Protein AF-A0A2V7ICQ7-F1 (afdb_monomer)

Solvent-accessible surface area (backbone atoms only — not comparable to full-atom values): 8814 Å² total; per-residue (Å²): 90,68,52,92,86,37,33,38,49,49,74,41,77,46,75,49,65,96,47,65,32,32,35,45,43,58,43,51,30,25,47,70,61,68,28,68,70,59,64,37,85,88,53,52,70,68,58,40,54,59,50,41,48,56,60,93,80,56,46,68,90,36,48,27,48,32,38,35,32,31,38,42,37,40,35,43,35,38,49,60,55,67,86,57,26,58,77,69,73,30,78,40,41,34,42,34,44,38,35,32,45,74,42,71,82,40,56,90,61,40,87,64,94,45,73,83,46,56,58,58,56,88,73,41,59,43,101,85,70,49,68,55,51,84,57,46,26,31,54,81,55,74,57,84,71,66,45,77,48,77,51,76,50,76,41,114

Mean predicted aligned error: 7.31 Å

pLDDT: mean 87.78, std 12.33, range [51.16, 97.62]

Structure (mmCIF, N/CA/C/O backbone):
data_AF-A0A2V7ICQ7-F1
#
_entry.id   AF-A0A2V7ICQ7-F1
#
loop_
_atom_site.group_PDB
_atom_site.id
_atom_site.type_symbol
_atom_site.label_atom_id
_atom_site.label_alt_id
_atom_site.label_comp_id
_atom_site.label_asym_id
_atom_site.label_entity_id
_atom_site.label_seq_id
_atom_site.pdbx_PDB_ins_code
_atom_site.Cartn_x
_atom_site.Cartn_y
_atom_site.Cartn_z
_atom_site.occupancy
_atom_site.B_iso_or_equiv
_atom_site.auth_seq_id
_atom_site.auth_comp_id
_atom_site.auth_asym_id
_atom_site.auth_atom_id
_atom_site.pdbx_PDB_model_num
ATOM 1 N N . PHE A 1 1 ? -14.714 -12.723 16.642 1.00 51.16 1 PHE A N 1
ATOM 2 C CA . PHE A 1 1 ? -14.681 -13.821 17.641 1.00 51.16 1 PHE A CA 1
ATOM 3 C C . PHE A 1 1 ? -14.631 -13.215 19.037 1.00 51.16 1 PHE A C 1
ATOM 5 O O . PHE A 1 1 ? -13.967 -12.193 19.195 1.00 51.16 1 PHE A O 1
ATOM 12 N N . THR A 1 2 ? -15.343 -13.789 20.013 1.00 57.41 2 THR A N 1
ATOM 13 C CA . THR A 1 2 ? -15.357 -13.282 21.395 1.00 57.41 2 THR A CA 1
ATOM 14 C C . THR A 1 2 ? -14.468 -14.159 22.274 1.00 57.41 2 THR A C 1
ATOM 16 O O . THR A 1 2 ? -14.808 -15.307 22.543 1.00 57.41 2 THR A O 1
ATOM 19 N N . ILE A 1 3 ? -13.338 -13.628 22.731 1.00 67.81 3 ILE A N 1
ATOM 20 C CA . ILE A 1 3 ? -12.447 -14.284 23.694 1.00 67.81 3 ILE A CA 1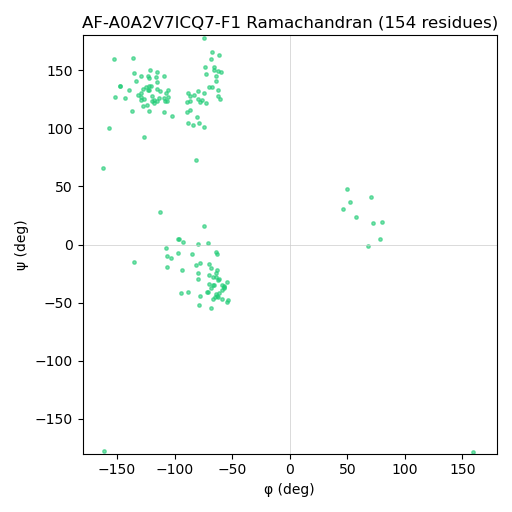
ATOM 21 C C . ILE A 1 3 ? -12.925 -13.894 25.100 1.00 67.81 3 ILE A C 1
ATOM 23 O O . ILE A 1 3 ? -13.158 -12.717 25.382 1.00 67.81 3 ILE A O 1
ATOM 27 N N . LEU A 1 4 ? -13.106 -14.874 25.992 1.00 68.25 4 LEU A N 1
ATOM 28 C CA . LEU A 1 4 ? -13.460 -14.654 27.409 1.00 68.25 4 LEU A CA 1
ATOM 29 C C . LEU A 1 4 ? -14.763 -13.847 27.640 1.00 68.25 4 LEU A C 1
ATOM 31 O O . LEU A 1 4 ? -14.926 -13.201 28.673 1.00 68.25 4 LEU A O 1
ATOM 35 N N . GLY A 1 5 ? -15.685 -13.837 26.669 1.00 78.19 5 GLY A N 1
ATOM 36 C CA . GLY A 1 5 ? -16.990 -13.161 26.765 1.00 78.19 5 GLY A CA 1
ATOM 37 C C . GLY A 1 5 ? -16.952 -11.624 26.811 1.00 78.19 5 GLY A C 1
ATOM 38 O O . GLY A 1 5 ? -18.007 -11.000 26.872 1.00 78.19 5 GLY A O 1
ATOM 39 N N . ARG A 1 6 ? -15.765 -11.003 26.789 1.00 83.75 6 ARG A N 1
ATOM 40 C CA . ARG A 1 6 ? -15.576 -9.546 26.959 1.00 83.75 6 ARG A CA 1
ATOM 41 C C . ARG A 1 6 ? -14.608 -8.919 25.963 1.00 83.75 6 ARG A C 1
ATOM 43 O O . ARG A 1 6 ? -14.593 -7.697 25.843 1.00 83.75 6 ARG A O 1
ATOM 50 N N . LEU A 1 7 ? -13.819 -9.734 25.263 1.00 91.94 7 LEU A N 1
ATOM 51 C CA . LEU A 1 7 ? -12.891 -9.298 24.227 1.00 91.94 7 LEU A CA 1
ATOM 52 C C . LEU A 1 7 ? -13.449 -9.683 22.859 1.00 91.94 7 LEU A C 1
ATOM 54 O O . LEU A 1 7 ? -13.708 -10.856 22.615 1.00 91.94 7 LEU A O 1
ATOM 58 N N . GLN A 1 8 ? -13.615 -8.721 21.965 1.00 92.69 8 GLN A N 1
ATOM 59 C CA . GLN A 1 8 ? -14.089 -8.924 20.602 1.00 92.69 8 GLN A CA 1
ATOM 60 C C . GLN A 1 8 ? -12.979 -8.561 19.620 1.00 92.69 8 GLN A C 1
ATOM 62 O O . GLN A 1 8 ? -12.481 -7.440 19.634 1.00 92.69 8 GLN A O 1
ATOM 67 N N . LEU A 1 9 ? -12.613 -9.512 18.764 1.00 94.06 9 LEU A N 1
ATOM 68 C CA . LEU A 1 9 ? -11.697 -9.295 17.645 1.00 94.06 9 LEU A CA 1
ATOM 69 C C . LEU A 1 9 ? -12.473 -9.324 16.327 1.00 94.06 9 LEU A C 1
ATOM 71 O O . LEU A 1 9 ? -13.211 -10.286 16.061 1.00 94.06 9 LEU A O 1
ATOM 75 N N . TYR A 1 10 ? -12.252 -8.303 15.505 1.00 94.75 10 TYR A N 1
ATOM 76 C CA . TYR A 1 10 ? -12.714 -8.196 14.127 1.00 94.75 10 TYR A CA 1
ATOM 77 C C . TYR A 1 10 ? -11.524 -7.995 13.187 1.00 94.75 10 TYR A C 1
ATOM 79 O O . TYR A 1 10 ? -10.537 -7.337 13.523 1.00 94.75 10 TYR A O 1
ATOM 87 N N . THR A 1 11 ? -11.604 -8.589 12.001 1.00 95.56 11 THR A N 1
ATOM 88 C CA . THR A 1 11 ? -10.591 -8.442 10.957 1.00 95.56 11 THR A CA 1
ATOM 89 C C . THR A 1 1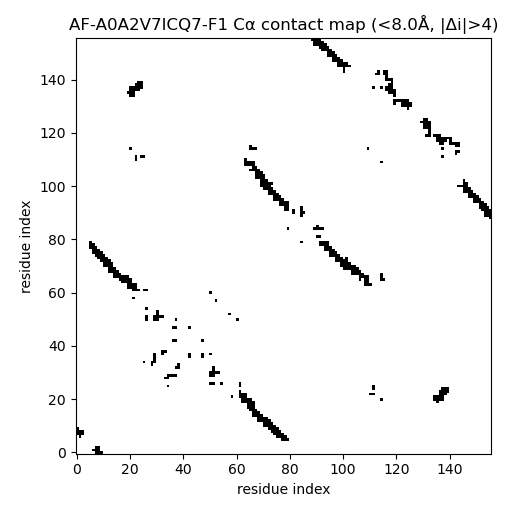1 ? -11.250 -8.513 9.587 1.00 95.56 11 THR A C 1
ATOM 91 O O . THR A 1 11 ? -12.081 -9.389 9.356 1.00 95.56 11 THR A O 1
ATOM 94 N N . LEU A 1 12 ? -10.851 -7.621 8.681 1.00 96.62 12 LEU A N 1
ATOM 95 C CA . LEU A 1 12 ? -11.260 -7.604 7.282 1.00 96.62 12 LEU A CA 1
ATOM 96 C C . LEU A 1 12 ? -10.043 -7.791 6.376 1.00 96.62 12 LEU A C 1
ATOM 98 O O . LEU A 1 12 ? -9.099 -6.996 6.406 1.00 96.62 12 LEU A O 1
ATOM 102 N N . LEU A 1 13 ? -10.097 -8.831 5.548 1.00 96.88 13 LEU A N 1
ATOM 103 C CA . LEU A 1 13 ? -9.151 -9.071 4.465 1.00 96.88 13 LEU A CA 1
ATOM 104 C C . LEU A 1 13 ? -9.835 -8.756 3.139 1.00 96.88 13 LEU A C 1
ATOM 106 O O . LEU A 1 13 ? -10.959 -9.193 2.906 1.00 96.88 13 LEU A O 1
ATOM 110 N N . ASP A 1 14 ? -9.149 -8.012 2.282 1.00 95.88 14 ASP A N 1
ATOM 111 C CA . ASP A 1 14 ? -9.639 -7.622 0.964 1.00 95.88 14 ASP A CA 1
ATOM 112 C C . ASP A 1 14 ? -8.701 -8.166 -0.108 1.00 95.88 14 ASP A C 1
ATOM 114 O O . ASP A 1 14 ? -7.495 -7.910 -0.070 1.00 95.88 14 ASP A O 1
ATOM 118 N N . TYR A 1 15 ? -9.262 -8.934 -1.037 1.00 95.88 15 TYR A N 1
ATOM 119 C CA . TYR A 1 15 ? -8.565 -9.439 -2.209 1.00 95.88 15 TYR A CA 1
ATOM 120 C C . TYR A 1 15 ? -9.100 -8.726 -3.443 1.00 95.88 15 TYR A C 1
ATOM 122 O O . TYR A 1 15 ? -10.298 -8.770 -3.726 1.00 95.88 15 TYR A O 1
ATOM 130 N N . LYS A 1 16 ? -8.194 -8.129 -4.216 1.00 93.94 16 LYS A N 1
ATOM 131 C CA . LYS A 1 16 ? -8.498 -7.634 -5.557 1.00 93.94 16 LYS A CA 1
ATOM 132 C C . LYS A 1 16 ? -7.483 -8.209 -6.521 1.00 93.94 16 LYS A C 1
ATOM 134 O O . LYS A 1 16 ? -6.285 -8.178 -6.251 1.00 93.94 16 LYS A O 1
ATOM 139 N N . GLY A 1 17 ? -7.965 -8.705 -7.652 1.00 93.81 17 GLY A N 1
ATOM 140 C CA . GLY A 1 17 ? -7.103 -9.255 -8.684 1.00 93.81 17 GLY A CA 1
ATOM 141 C C . GLY A 1 17 ? -7.782 -9.357 -10.041 1.00 93.81 17 GLY A C 1
ATOM 142 O O . GLY A 1 17 ? -8.921 -8.918 -10.210 1.00 93.81 17 GLY A O 1
ATOM 143 N N . GLY A 1 18 ? -7.051 -9.900 -11.010 1.00 91.12 18 GLY A N 1
ATOM 144 C CA . GLY A 1 18 ? -7.460 -9.984 -12.410 1.00 91.12 18 GLY A CA 1
ATOM 145 C C . GLY A 1 18 ? -7.249 -8.681 -13.179 1.00 91.12 18 GLY A C 1
ATOM 146 O O . GLY A 1 18 ? -7.874 -8.485 -14.218 1.00 91.12 18 GLY A O 1
ATOM 147 N N . TYR A 1 19 ? -6.401 -7.777 -12.678 1.00 89.81 19 TYR A N 1
ATOM 148 C CA . TYR A 1 19 ? -6.158 -6.487 -13.319 1.00 89.81 19 TYR A CA 1
ATOM 149 C C . TYR A 1 19 ? -4.680 -6.112 -13.361 1.00 89.81 19 TYR A C 1
ATOM 151 O O . TYR A 1 19 ? -3.839 -6.614 -12.611 1.00 89.81 19 TYR A O 1
ATOM 159 N N . TYR A 1 20 ? -4.390 -5.184 -14.263 1.00 90.38 20 TYR A N 1
ATOM 160 C CA . TYR A 1 20 ? -3.065 -4.633 -14.473 1.00 90.38 20 TYR A CA 1
ATOM 161 C C . TYR A 1 20 ? -3.065 -3.147 -14.125 1.00 90.38 20 TYR A C 1
ATOM 163 O O . TYR A 1 20 ? -4.084 -2.463 -14.257 1.00 90.38 20 TYR A O 1
ATOM 171 N N . LEU A 1 21 ? -1.922 -2.671 -13.648 1.00 91.06 21 LEU A N 1
ATOM 172 C CA . LEU A 1 21 ? -1.684 -1.282 -13.290 1.00 91.06 21 LEU A CA 1
ATOM 173 C C . LEU A 1 21 ? -0.395 -0.823 -13.967 1.00 91.06 21 LEU A C 1
ATOM 175 O O . LEU A 1 21 ? 0.632 -1.502 -13.888 1.00 91.06 21 LEU A O 1
ATOM 179 N N . LEU A 1 22 ? -0.454 0.324 -14.636 1.00 91.25 22 LEU A N 1
ATOM 180 C CA . LEU A 1 22 ? 0.717 0.946 -15.234 1.00 91.25 22 LEU A CA 1
ATOM 181 C C . LEU A 1 22 ? 1.498 1.693 -14.150 1.00 91.25 22 LEU A C 1
ATOM 183 O O . LEU A 1 22 ? 1.050 2.726 -13.651 1.00 91.25 22 LEU A O 1
ATOM 187 N N . ASN A 1 23 ? 2.672 1.181 -13.789 1.00 92.50 23 ASN A N 1
ATOM 188 C CA . ASN A 1 23 ? 3.566 1.795 -12.812 1.00 92.50 23 ASN A CA 1
ATOM 189 C C . ASN A 1 23 ? 4.396 2.910 -13.465 1.00 92.50 23 ASN A C 1
ATOM 191 O O . ASN A 1 23 ? 5.595 2.778 -13.725 1.00 92.50 23 ASN A O 1
ATOM 195 N N . GLN A 1 24 ? 3.730 4.024 -13.760 1.00 91.25 24 GLN A N 1
ATOM 196 C CA . GLN A 1 24 ? 4.359 5.174 -14.396 1.00 91.25 24 GLN A CA 1
ATOM 197 C C . GLN A 1 24 ? 5.325 5.897 -13.449 1.00 91.25 24 GLN A C 1
ATOM 199 O O . GLN A 1 24 ? 6.296 6.496 -13.906 1.00 91.25 24 GLN A O 1
ATOM 204 N N . THR A 1 25 ? 5.121 5.801 -12.134 1.00 92.06 25 THR A N 1
ATOM 205 C CA . THR A 1 25 ? 6.086 6.256 -11.126 1.00 92.06 25 THR A CA 1
ATOM 206 C C . THR A 1 25 ? 7.463 5.630 -11.347 1.00 92.06 25 THR A C 1
ATOM 208 O O . THR A 1 25 ? 8.467 6.346 -11.386 1.00 92.06 25 THR A O 1
ATOM 211 N N . ASP A 1 26 ? 7.529 4.308 -11.518 1.00 92.44 26 ASP A N 1
ATOM 212 C CA . ASP A 1 26 ? 8.791 3.609 -11.766 1.00 92.44 26 ASP A CA 1
ATOM 213 C C . ASP A 1 26 ? 9.346 3.909 -13.164 1.00 92.44 26 ASP A C 1
ATOM 215 O O . ASP A 1 26 ? 10.527 4.228 -13.298 1.00 92.44 26 ASP A O 1
ATOM 219 N N . GLN A 1 27 ? 8.479 3.959 -14.184 1.00 92.62 27 GLN A N 1
ATOM 220 C CA . GLN A 1 27 ? 8.862 4.375 -15.539 1.00 92.62 27 GLN A CA 1
ATOM 221 C C . GLN A 1 27 ? 9.553 5.741 -15.543 1.00 92.62 27 GLN A C 1
ATOM 223 O O . GLN A 1 27 ? 10.623 5.900 -16.128 1.00 92.62 27 GLN A O 1
ATOM 228 N N . ARG A 1 28 ? 8.985 6.735 -14.852 1.00 92.88 28 ARG A N 1
ATOM 229 C CA . ARG A 1 28 ? 9.552 8.086 -14.780 1.00 92.88 28 ARG A CA 1
ATOM 230 C C . ARG A 1 28 ? 10.859 8.117 -14.003 1.00 92.88 28 ARG A C 1
ATOM 232 O O . ARG A 1 28 ? 11.773 8.836 -14.398 1.00 92.88 28 ARG A O 1
ATOM 239 N N . ARG A 1 29 ? 10.977 7.327 -12.931 1.00 93.56 29 ARG A N 1
ATOM 240 C CA . ARG A 1 29 ? 12.241 7.177 -12.197 1.00 93.56 29 ARG A CA 1
ATOM 241 C C . ARG A 1 29 ? 13.323 6.575 -13.082 1.00 93.56 29 ARG A C 1
ATOM 243 O O . ARG A 1 29 ? 14.437 7.094 -13.084 1.00 93.56 29 ARG A O 1
ATOM 250 N N . CYS A 1 30 ? 13.010 5.532 -13.846 1.00 93.88 30 CYS A N 1
ATOM 251 C CA . CYS A 1 30 ? 13.964 4.920 -14.763 1.00 93.88 30 CYS A CA 1
ATOM 252 C C . CYS A 1 30 ? 14.339 5.857 -15.909 1.00 93.88 30 CYS A C 1
ATOM 254 O O . CYS A 1 30 ? 15.529 6.071 -16.122 1.00 93.88 30 CYS A O 1
ATOM 256 N N . ALA A 1 31 ? 13.371 6.510 -16.554 1.00 92.56 31 ALA A N 1
ATOM 257 C CA . ALA A 1 31 ? 13.626 7.519 -17.583 1.00 92.56 31 ALA A CA 1
ATOM 258 C C . ALA A 1 31 ? 14.501 8.680 -17.072 1.00 92.56 31 ALA A C 1
ATOM 260 O O . ALA A 1 31 ? 15.368 9.160 -17.796 1.00 92.56 31 ALA A O 1
ATOM 261 N N . ALA A 1 32 ? 14.335 9.088 -15.809 1.00 93.44 32 ALA A N 1
ATOM 262 C CA . ALA A 1 32 ? 15.173 10.094 -15.152 1.00 93.44 32 ALA A CA 1
ATOM 263 C C . ALA A 1 32 ? 16.525 9.557 -14.633 1.00 93.44 32 ALA A C 1
ATOM 265 O O . ALA A 1 32 ? 17.282 10.308 -14.026 1.00 93.44 32 ALA A O 1
ATOM 266 N N . GLY A 1 33 ? 16.831 8.268 -14.817 1.00 93.19 33 GLY A N 1
ATOM 267 C CA . GLY A 1 33 ? 18.079 7.650 -14.350 1.00 93.19 33 GLY A CA 1
ATOM 268 C C . GLY A 1 33 ? 18.166 7.451 -12.833 1.00 93.19 33 GLY A C 1
ATOM 269 O O . GLY A 1 33 ? 19.250 7.272 -12.293 1.00 93.19 33 GLY A O 1
ATOM 270 N N . THR A 1 34 ? 17.038 7.478 -12.123 1.00 93.75 34 THR A N 1
ATOM 271 C CA . THR A 1 34 ? 16.978 7.400 -10.648 1.00 93.75 34 THR A CA 1
ATOM 272 C C . THR A 1 34 ? 16.467 6.064 -10.114 1.00 93.75 34 THR A C 1
ATOM 274 O O . THR A 1 34 ? 16.549 5.821 -8.912 1.00 93.75 34 THR A O 1
ATOM 277 N N . CYS A 1 35 ? 15.942 5.179 -10.968 1.00 93.19 35 CYS A N 1
ATOM 278 C CA . CYS A 1 35 ? 15.513 3.855 -10.518 1.00 93.19 35 CYS A CA 1
ATOM 279 C C . CYS A 1 35 ? 16.716 2.943 -10.228 1.00 93.19 35 CYS A C 1
ATOM 281 O O . CYS A 1 35 ? 17.799 3.113 -10.796 1.00 93.19 35 CYS A O 1
ATOM 283 N N . ALA A 1 36 ? 16.527 1.973 -9.331 1.00 92.50 36 ALA A N 1
ATOM 284 C CA . ALA A 1 36 ? 17.602 1.093 -8.877 1.00 92.50 36 ALA A CA 1
ATOM 285 C C . ALA A 1 36 ? 18.207 0.264 -10.025 1.00 92.50 36 ALA A C 1
ATOM 287 O O . ALA A 1 36 ? 19.424 0.177 -10.132 1.00 92.50 36 ALA A O 1
ATOM 288 N N . GLU A 1 37 ? 17.375 -0.271 -10.925 1.00 93.44 37 GLU A N 1
ATOM 289 C CA . GLU A 1 37 ? 17.819 -1.153 -12.018 1.00 93.44 37 GLU A CA 1
ATOM 290 C C . GLU A 1 37 ? 18.704 -0.428 -13.051 1.00 93.44 37 GLU A C 1
ATOM 292 O O . GLU A 1 37 ? 19.665 -0.995 -13.563 1.00 93.44 37 GLU A O 1
ATOM 297 N N . VAL A 1 38 ? 18.447 0.857 -13.326 1.00 94.81 38 VAL A N 1
ATOM 298 C CA . VAL A 1 38 ? 19.308 1.662 -14.217 1.00 94.81 38 VAL A CA 1
ATOM 299 C C . VAL A 1 38 ? 20.669 1.952 -13.569 1.00 94.81 38 VAL A C 1
ATOM 301 O O . VAL A 1 38 ? 21.696 1.981 -14.256 1.00 94.81 38 VAL A O 1
ATOM 304 N N . ASN A 1 39 ? 20.690 2.121 -12.247 1.00 94.25 39 ASN A N 1
ATOM 305 C CA . ASN A 1 39 ? 21.901 2.415 -11.480 1.00 94.25 39 ASN A CA 1
ATOM 306 C C . ASN A 1 39 ? 22.710 1.166 -11.097 1.00 94.25 39 ASN A C 1
ATOM 308 O O . ASN A 1 39 ? 23.840 1.292 -10.631 1.00 94.25 39 ASN A O 1
ATOM 312 N N . ASP A 1 40 ? 22.181 -0.032 -11.334 1.00 96.12 40 ASP A N 1
ATOM 313 C CA . ASP A 1 40 ? 22.887 -1.282 -11.081 1.00 96.12 40 ASP A CA 1
ATOM 314 C C . ASP A 1 40 ? 23.999 -1.503 -12.135 1.00 96.12 40 ASP A C 1
ATOM 316 O O . ASP A 1 40 ? 23.722 -1.518 -13.342 1.00 96.12 40 ASP A O 1
ATOM 320 N N . PRO A 1 41 ? 25.278 -1.651 -11.734 1.00 94.38 41 PRO A N 1
ATOM 321 C CA . PRO A 1 41 ? 26.386 -1.866 -12.666 1.00 94.38 41 PRO A CA 1
ATOM 322 C C . PRO A 1 41 ? 26.342 -3.230 -13.372 1.00 94.38 41 PRO A C 1
ATOM 324 O O . PRO A 1 41 ? 26.953 -3.372 -14.428 1.00 94.38 41 PRO A O 1
ATOM 327 N N . SER A 1 42 ? 25.625 -4.217 -12.831 1.00 96.25 42 SER A N 1
ATOM 328 C CA . SER A 1 42 ? 25.488 -5.554 -13.424 1.00 96.25 42 SER A CA 1
ATOM 329 C C . SER A 1 42 ? 24.493 -5.607 -14.590 1.00 96.25 42 SER A C 1
ATOM 331 O O . SER A 1 42 ? 24.511 -6.545 -15.389 1.00 96.25 42 SER A O 1
ATOM 333 N N . VAL A 1 43 ? 23.640 -4.588 -14.727 1.00 96.19 43 VAL A N 1
ATOM 334 C CA . VAL A 1 43 ? 22.615 -4.521 -15.771 1.00 96.19 43 VAL A CA 1
ATOM 335 C C . VAL A 1 43 ? 23.227 -4.069 -17.100 1.00 96.19 43 VAL A C 1
ATOM 337 O O . VAL A 1 43 ? 23.953 -3.077 -17.174 1.00 96.19 43 VAL A O 1
ATOM 340 N N . SER A 1 44 ? 22.906 -4.782 -18.184 1.00 96.94 44 SER A N 1
ATOM 341 C CA . SER A 1 44 ? 23.437 -4.486 -19.521 1.00 96.94 44 SER A CA 1
ATOM 342 C C . SER A 1 44 ? 23.021 -3.103 -20.037 1.00 96.94 44 SER A C 1
ATOM 344 O O . SER A 1 44 ? 21.913 -2.629 -19.780 1.00 96.94 44 SER A O 1
ATOM 346 N N . ALA A 1 45 ? 23.878 -2.478 -20.851 1.00 94.81 45 ALA A N 1
ATOM 347 C CA . ALA A 1 45 ? 23.576 -1.189 -21.480 1.00 94.81 45 ALA A CA 1
ATOM 348 C C . ALA A 1 45 ? 22.283 -1.228 -22.317 1.00 94.81 45 ALA A C 1
ATOM 350 O O . ALA A 1 45 ? 21.505 -0.278 -22.295 1.00 94.81 45 ALA A O 1
ATOM 351 N N . ALA A 1 46 ? 22.014 -2.352 -22.993 1.00 94.56 46 ALA A N 1
ATOM 352 C CA . ALA A 1 46 ? 20.779 -2.552 -23.747 1.00 94.56 46 ALA A CA 1
ATOM 353 C C . ALA A 1 46 ? 19.540 -2.539 -22.836 1.00 94.56 46 ALA A C 1
ATOM 355 O O . ALA A 1 46 ? 18.561 -1.860 -23.139 1.00 94.56 46 ALA A O 1
ATOM 356 N N . ARG A 1 47 ? 19.591 -3.225 -21.684 1.00 94.44 47 ARG A N 1
ATOM 357 C CA . ARG A 1 47 ? 18.493 -3.218 -20.706 1.00 94.44 47 ARG A CA 1
ATOM 358 C C . ARG A 1 47 ? 18.271 -1.824 -20.122 1.00 94.44 47 ARG A C 1
ATOM 360 O O . ARG A 1 47 ? 17.127 -1.390 -20.041 1.00 94.44 47 ARG A O 1
ATOM 367 N N . LYS A 1 48 ? 19.342 -1.099 -19.792 1.00 94.44 48 LYS A N 1
ATOM 368 C CA . LYS A 1 48 ? 19.248 0.298 -19.333 1.00 94.44 48 LYS A CA 1
ATOM 369 C C . LYS A 1 48 ? 18.584 1.188 -20.381 1.00 94.44 48 LYS A C 1
ATOM 371 O O . LYS A 1 48 ? 17.636 1.894 -20.056 1.00 94.44 48 LYS A O 1
ATOM 376 N N . ALA A 1 49 ? 19.003 1.077 -21.643 1.00 92.44 49 ALA A N 1
ATOM 377 C CA . ALA A 1 49 ? 18.397 1.819 -22.743 1.00 92.44 49 ALA A CA 1
ATOM 378 C C . ALA A 1 49 ? 16.898 1.509 -22.899 1.00 92.44 49 ALA A C 1
ATOM 380 O O . ALA A 1 49 ? 16.123 2.431 -23.133 1.00 92.44 49 ALA A O 1
ATOM 381 N N . MET A 1 50 ? 16.473 0.250 -22.716 1.00 91.69 50 MET A N 1
ATOM 382 C CA . MET A 1 50 ? 15.052 -0.130 -22.729 1.00 91.69 50 MET A CA 1
ATOM 383 C C . MET A 1 50 ? 14.258 0.500 -21.576 1.00 91.69 50 MET A C 1
ATOM 385 O O . MET A 1 50 ? 13.176 1.027 -21.808 1.00 91.69 50 MET A O 1
ATOM 389 N N . LEU A 1 51 ? 14.792 0.483 -20.350 1.00 92.38 51 LEU A N 1
ATOM 390 C CA . LEU A 1 51 ? 14.153 1.082 -19.165 1.00 92.38 51 LEU A CA 1
ATOM 391 C C . LEU A 1 51 ? 14.011 2.609 -19.270 1.00 92.38 51 LEU A C 1
ATOM 393 O O . LEU A 1 51 ? 13.166 3.218 -18.623 1.00 92.38 51 LEU A O 1
ATOM 397 N N . GLN A 1 52 ? 14.858 3.247 -20.074 1.00 92.44 52 GLN A N 1
ATOM 398 C CA . GLN A 1 52 ? 14.859 4.696 -20.265 1.00 92.44 52 GLN A CA 1
ATOM 399 C C . GLN A 1 52 ? 14.012 5.155 -21.459 1.00 92.44 52 GLN A C 1
ATOM 401 O O . GLN A 1 52 ? 13.957 6.352 -21.747 1.00 92.44 52 GLN A O 1
ATOM 406 N N . GLN A 1 53 ? 13.338 4.235 -22.158 1.00 89.88 53 GLN A N 1
ATOM 407 C CA . GLN A 1 53 ? 12.451 4.595 -23.259 1.00 89.88 53 GLN A CA 1
ATOM 408 C C . GLN A 1 53 ? 11.239 5.396 -22.774 1.00 89.88 53 GLN A C 1
ATOM 410 O O . GLN A 1 53 ? 10.773 5.281 -21.634 1.00 89.88 53 GLN A O 1
ATOM 415 N N . LYS A 1 54 ? 10.713 6.227 -23.678 1.00 84.88 54 LYS A N 1
ATOM 416 C CA . LYS A 1 54 ? 9.451 6.920 -23.432 1.00 84.88 54 LYS A CA 1
ATOM 417 C C . LYS A 1 54 ? 8.310 5.907 -23.351 1.00 84.88 54 LYS A C 1
ATOM 419 O O . LYS A 1 54 ? 8.345 4.869 -24.009 1.00 84.88 54 LYS A O 1
ATOM 424 N N . ILE A 1 55 ? 7.291 6.233 -22.566 1.00 83.75 55 ILE A N 1
ATOM 425 C CA . ILE A 1 55 ? 6.175 5.324 -22.300 1.00 83.75 55 ILE A CA 1
ATOM 426 C C . ILE A 1 55 ? 5.360 4.996 -23.558 1.00 83.75 55 ILE A C 1
ATOM 428 O O . ILE A 1 55 ? 4.845 3.894 -23.670 1.00 83.75 55 ILE A O 1
ATOM 432 N N . GLU A 1 56 ? 5.323 5.900 -24.540 1.00 82.31 56 GLU A N 1
ATOM 433 C CA . GLU A 1 56 ? 4.664 5.701 -25.837 1.00 82.31 56 GLU A CA 1
ATOM 434 C C . GLU A 1 56 ? 5.398 4.685 -26.728 1.00 82.31 56 GLU A C 1
ATOM 436 O O . GLU A 1 56 ? 4.836 4.202 -27.706 1.00 82.31 56 GLU A O 1
ATOM 441 N N . VAL A 1 57 ? 6.662 4.376 -26.413 1.00 84.19 57 VAL A N 1
ATOM 442 C CA . VAL A 1 57 ? 7.459 3.366 -27.123 1.00 84.19 57 VAL A CA 1
ATOM 443 C C . VAL A 1 57 ? 7.253 1.985 -26.503 1.00 84.19 57 VAL A C 1
ATOM 445 O O . VAL A 1 57 ? 7.180 0.996 -27.230 1.00 84.19 57 VAL A O 1
ATOM 448 N N . ASN A 1 58 ? 7.190 1.907 -25.169 1.00 80.38 58 ASN A N 1
ATOM 449 C CA . ASN A 1 58 ? 7.032 0.649 -24.445 1.00 80.38 58 ASN A CA 1
ATOM 450 C C . ASN A 1 58 ? 6.437 0.864 -23.044 1.00 80.38 58 ASN A C 1
ATOM 452 O O . ASN A 1 58 ? 7.143 1.200 -22.089 1.00 80.38 58 ASN A O 1
ATOM 456 N N . ASP A 1 59 ? 5.140 0.616 -22.912 1.00 84.44 59 ASP A N 1
ATOM 457 C CA . ASP A 1 59 ? 4.401 0.618 -21.648 1.00 84.44 59 ASP A CA 1
ATOM 458 C C . ASP A 1 59 ? 4.315 -0.779 -21.006 1.00 84.44 59 ASP A C 1
ATOM 460 O O . ASP A 1 59 ? 4.147 -0.904 -19.789 1.00 84.44 59 ASP A O 1
ATOM 464 N N . ALA A 1 60 ? 4.486 -1.840 -21.797 1.00 86.56 60 ALA A N 1
ATOM 465 C CA . ALA A 1 60 ? 4.395 -3.228 -21.359 1.00 86.56 60 ALA A CA 1
ATOM 466 C C . ALA A 1 60 ? 5.401 -3.571 -20.247 1.00 86.56 60 ALA A C 1
ATOM 468 O O . ALA A 1 60 ? 5.068 -4.330 -19.339 1.00 86.56 60 ALA A O 1
ATOM 469 N N . LEU A 1 61 ? 6.603 -2.978 -20.263 1.00 88.88 61 LEU A N 1
ATOM 470 C CA . LEU A 1 61 ? 7.611 -3.159 -19.204 1.00 88.88 61 LEU A CA 1
ATOM 471 C C . LEU A 1 61 ? 7.146 -2.675 -17.824 1.00 88.88 61 LEU A C 1
ATOM 473 O O . LEU A 1 61 ? 7.576 -3.214 -16.805 1.00 88.88 61 LEU A O 1
ATOM 477 N N . TYR A 1 62 ? 6.277 -1.666 -17.799 1.00 90.94 62 TYR A N 1
ATOM 478 C CA . TYR A 1 62 ? 5.787 -1.025 -16.579 1.00 90.94 62 TYR A CA 1
ATOM 479 C C . TYR A 1 62 ? 4.329 -1.375 -16.274 1.00 90.94 62 TYR A C 1
ATOM 481 O O . TYR A 1 62 ? 3.804 -0.983 -15.232 1.00 90.94 62 TYR A O 1
ATOM 489 N N . THR A 1 63 ? 3.681 -2.146 -17.145 1.00 92.06 63 THR A N 1
ATOM 490 C CA . THR A 1 63 ? 2.335 -2.676 -16.937 1.00 92.06 63 THR A CA 1
ATOM 491 C C . THR A 1 63 ? 2.421 -3.952 -16.109 1.00 92.06 63 THR A C 1
ATOM 493 O O . THR A 1 63 ? 2.785 -5.021 -16.595 1.00 92.06 63 THR A O 1
ATOM 496 N N . GLN A 1 64 ? 2.100 -3.840 -14.825 1.00 93.19 64 GLN A N 1
ATOM 497 C CA . GLN A 1 64 ? 2.313 -4.897 -13.840 1.00 93.19 64 GLN A CA 1
ATOM 498 C C . GLN A 1 64 ? 0.982 -5.507 -13.406 1.00 93.19 64 GLN A C 1
ATOM 500 O O . GLN A 1 64 ? -0.022 -4.805 -13.278 1.00 93.19 64 GLN A O 1
ATOM 505 N N . ARG A 1 65 ? 0.974 -6.819 -13.136 1.00 94.31 65 ARG A N 1
ATOM 506 C CA . ARG A 1 65 ? -0.158 -7.456 -12.448 1.00 94.31 65 ARG A CA 1
ATOM 507 C C . ARG A 1 65 ? -0.283 -6.847 -11.059 1.00 94.31 65 ARG A C 1
ATOM 509 O O . ARG A 1 65 ? 0.692 -6.812 -10.309 1.00 94.31 65 ARG A O 1
ATOM 516 N N . ALA A 1 66 ? -1.478 -6.381 -10.732 1.00 93.94 66 ALA A N 1
ATOM 517 C CA . ALA A 1 66 ? -1.739 -5.607 -9.526 1.00 93.94 66 ALA A CA 1
ATOM 518 C C . ALA A 1 66 ? -2.617 -6.373 -8.529 1.00 93.94 66 ALA A C 1
ATOM 520 O O . ALA A 1 66 ? -3.323 -5.777 -7.725 1.00 93.94 66 ALA A O 1
ATOM 521 N N . ASP A 1 67 ? -2.551 -7.703 -8.566 1.00 95.25 67 ASP A N 1
ATOM 522 C CA . ASP A 1 67 ? -3.282 -8.553 -7.637 1.00 95.25 67 ASP A CA 1
ATOM 523 C C . ASP A 1 67 ? -2.687 -8.445 -6.226 1.00 95.25 67 ASP A C 1
ATOM 525 O O . ASP A 1 67 ? -1.463 -8.494 -6.038 1.00 95.25 67 ASP A O 1
ATOM 529 N N . PHE A 1 68 ? -3.550 -8.331 -5.219 1.00 95.94 68 PHE A N 1
ATOM 530 C CA . PHE A 1 68 ? -3.117 -8.242 -3.831 1.00 95.94 68 PHE A CA 1
ATOM 531 C C . PHE A 1 68 ? -4.159 -8.782 -2.841 1.00 95.94 68 PHE A C 1
ATOM 533 O O . PHE A 1 68 ? -5.354 -8.835 -3.125 1.00 95.94 68 PHE A O 1
ATOM 540 N N . ILE A 1 69 ? -3.691 -9.119 -1.636 1.00 96.62 69 ILE A N 1
ATOM 541 C CA . ILE A 1 69 ? -4.503 -9.316 -0.429 1.00 96.62 69 ILE A CA 1
ATOM 542 C C . ILE A 1 69 ? -4.050 -8.280 0.601 1.00 96.62 69 ILE A C 1
ATOM 544 O O . ILE A 1 69 ? -2.864 -8.220 0.941 1.00 96.62 69 ILE A O 1
ATOM 548 N N . LYS A 1 70 ? -4.974 -7.465 1.114 1.00 96.31 70 LYS A N 1
ATOM 549 C CA . LYS A 1 70 ? -4.707 -6.384 2.075 1.00 96.31 70 LYS A CA 1
ATOM 550 C C . LYS A 1 70 ? -5.514 -6.584 3.350 1.00 96.31 70 LYS A C 1
ATOM 552 O O . LYS A 1 70 ? -6.704 -6.883 3.300 1.00 96.31 70 LYS A O 1
ATOM 557 N N . VAL A 1 71 ? -4.876 -6.375 4.498 1.00 96.56 71 VAL A N 1
ATOM 558 C CA . VAL A 1 71 ? -5.565 -6.259 5.786 1.00 96.56 71 VAL A CA 1
ATOM 559 C C . VAL A 1 71 ? -6.153 -4.857 5.872 1.00 96.56 71 VAL A C 1
ATOM 561 O O . VAL A 1 71 ? -5.427 -3.873 6.053 1.00 96.56 71 VAL A O 1
ATOM 564 N N . ARG A 1 72 ? -7.468 -4.762 5.688 1.00 95.44 72 ARG A N 1
ATOM 565 C CA . ARG A 1 72 ? -8.198 -3.495 5.673 1.00 95.44 72 ARG A CA 1
ATOM 566 C C . ARG A 1 72 ? -8.447 -2.966 7.052 1.00 95.44 72 ARG A C 1
ATOM 568 O O . ARG A 1 72 ? -8.101 -1.828 7.319 1.00 95.44 72 ARG A O 1
ATOM 575 N N . ASP A 1 73 ? -9.001 -3.802 7.906 1.00 96.75 73 ASP A N 1
ATOM 576 C CA . ASP A 1 73 ? -9.450 -3.388 9.218 1.00 96.75 73 ASP A CA 1
ATOM 577 C C . ASP A 1 73 ? -9.083 -4.473 10.207 1.00 96.75 73 ASP A C 1
ATOM 579 O O . ASP A 1 73 ? -9.322 -5.653 9.964 1.00 96.75 73 ASP A O 1
ATOM 583 N N . VAL A 1 74 ? -8.504 -4.070 11.325 1.00 96.75 74 VAL A N 1
ATOM 584 C CA . VAL A 1 74 ? -8.354 -4.907 12.510 1.00 96.75 74 VAL A CA 1
ATOM 585 C C . VAL A 1 74 ? -8.881 -4.087 13.664 1.00 96.75 74 VAL A C 1
ATOM 587 O O . VAL A 1 74 ? -8.410 -2.973 13.877 1.00 96.75 74 VAL A O 1
ATOM 590 N N . SER A 1 75 ? -9.844 -4.611 14.410 1.00 96.69 75 SER A N 1
ATOM 591 C CA . SER A 1 75 ? -10.298 -3.952 15.627 1.00 96.69 75 SER A CA 1
ATOM 592 C C . SER A 1 75 ? -10.406 -4.925 16.784 1.00 96.69 75 SER A C 1
ATOM 594 O O . SER A 1 75 ? -10.805 -6.082 16.640 1.00 96.69 75 SER A O 1
ATOM 596 N N . LEU A 1 76 ? -10.000 -4.430 17.944 1.00 95.69 76 LEU A N 1
ATOM 597 C CA . LEU A 1 76 ? -10.035 -5.121 19.211 1.00 95.69 76 LEU A CA 1
ATOM 598 C C . LEU A 1 76 ? -10.860 -4.277 20.171 1.00 95.69 76 LEU A C 1
ATOM 600 O O . LEU A 1 76 ? -10.457 -3.169 20.514 1.00 95.69 76 LEU A O 1
ATOM 604 N N . SER A 1 77 ? -12.001 -4.801 20.602 1.00 95.88 77 SER A N 1
ATOM 605 C CA . SER A 1 77 ? -12.858 -4.152 21.588 1.00 95.88 77 SER A CA 1
ATOM 606 C C . SER A 1 77 ? -12.866 -4.948 22.883 1.00 95.88 77 SER A C 1
ATOM 608 O O . SER A 1 77 ? -13.030 -6.168 22.871 1.00 95.88 77 SER A O 1
ATOM 610 N N . TYR A 1 78 ? -12.683 -4.269 24.009 1.00 94.25 78 TYR A N 1
ATOM 611 C CA . TYR A 1 78 ? -12.722 -4.867 25.335 1.00 94.25 78 TYR A CA 1
ATOM 612 C C . TYR A 1 78 ? -13.757 -4.157 26.202 1.00 94.25 78 TYR A C 1
ATOM 614 O O . TYR A 1 78 ? -13.653 -2.958 26.458 1.00 94.25 78 TYR A O 1
ATOM 622 N N . THR A 1 79 ? -14.756 -4.906 26.674 1.00 94.25 79 THR A N 1
ATOM 623 C CA . THR A 1 79 ? -15.742 -4.403 27.639 1.00 94.25 79 THR A CA 1
ATOM 624 C C . THR A 1 79 ? -15.235 -4.638 29.062 1.00 94.25 79 THR A C 1
ATOM 626 O O . THR A 1 79 ? -14.952 -5.774 29.454 1.00 94.25 79 THR A O 1
ATOM 629 N N . LEU A 1 80 ? -15.122 -3.561 29.840 1.00 91.38 80 LEU A N 1
ATOM 630 C CA . LEU A 1 80 ? -14.612 -3.602 31.207 1.00 91.38 80 LEU A CA 1
ATOM 631 C C . LEU A 1 80 ? -15.524 -4.435 32.131 1.00 91.38 80 LEU A C 1
ATOM 633 O O . LEU A 1 80 ? -16.747 -4.416 31.984 1.00 91.38 80 LEU A O 1
ATOM 637 N N . PRO A 1 81 ? -14.955 -5.163 33.111 1.00 89.81 81 PRO A N 1
ATOM 638 C CA . PRO A 1 81 ? -15.729 -5.874 34.125 1.00 89.81 81 PRO A CA 1
ATOM 639 C C . PRO A 1 81 ? -16.619 -4.934 34.962 1.00 89.81 81 PRO A C 1
ATOM 641 O O . PRO A 1 81 ? -16.161 -3.841 35.304 1.00 89.81 81 PRO A O 1
ATOM 644 N N . PRO A 1 82 ? -17.793 -5.393 35.445 1.00 86.50 82 PRO A N 1
ATOM 645 C CA . PRO A 1 82 ? -18.676 -4.593 36.303 1.00 86.50 82 PRO A CA 1
ATOM 646 C C . PRO A 1 82 ? -18.003 -4.018 37.560 1.00 86.50 82 PRO A C 1
ATOM 648 O O . PRO A 1 82 ? -18.314 -2.918 37.997 1.00 86.50 82 PRO A O 1
ATOM 651 N N . ALA A 1 83 ? -17.027 -4.737 38.129 1.00 85.38 83 ALA A N 1
ATOM 652 C CA . ALA A 1 83 ? -16.265 -4.279 39.296 1.00 85.38 83 ALA A CA 1
ATOM 653 C C . ALA A 1 83 ? -15.435 -3.005 39.036 1.00 85.38 83 ALA A C 1
ATOM 655 O O . ALA A 1 83 ? -15.053 -2.311 39.976 1.00 85.38 83 ALA A O 1
ATOM 656 N N . TRP A 1 84 ? -15.119 -2.727 37.769 1.00 86.56 84 TRP A N 1
ATOM 657 C CA . TRP A 1 84 ? -14.391 -1.535 37.347 1.00 86.56 84 TRP A CA 1
ATOM 658 C C . TRP A 1 84 ? -15.369 -0.442 36.925 1.00 86.56 84 TRP A C 1
ATOM 660 O O . TRP A 1 84 ? -15.185 0.703 37.323 1.00 86.56 84 TRP A O 1
ATOM 670 N N . THR A 1 85 ? -16.432 -0.783 36.189 1.00 88.56 85 THR A N 1
ATOM 671 C CA . THR A 1 85 ? -17.435 0.195 35.732 1.00 88.56 85 THR A CA 1
ATOM 672 C C . THR A 1 85 ? -18.216 0.816 36.894 1.00 88.56 85 THR A C 1
ATOM 674 O O . THR A 1 85 ? -18.455 2.023 36.889 1.00 88.56 85 THR A O 1
ATOM 677 N N . SER A 1 86 ? -18.488 0.051 37.960 1.00 83.50 86 SER A N 1
ATOM 678 C CA . SER A 1 86 ? -19.153 0.553 39.172 1.00 83.50 86 SER A CA 1
ATOM 679 C C . SER A 1 86 ? -18.355 1.637 39.904 1.00 83.50 86 SER A C 1
ATOM 681 O O . SER A 1 86 ? -18.947 2.550 40.479 1.00 83.50 86 SER A O 1
ATOM 683 N N . ARG A 1 87 ? -17.015 1.611 39.828 1.00 88.00 87 ARG A N 1
ATOM 684 C CA . ARG A 1 87 ? -16.153 2.677 40.378 1.00 88.00 87 ARG A CA 1
ATOM 685 C C . ARG A 1 87 ? -16.317 4.000 39.632 1.00 88.00 87 ARG A C 1
ATOM 687 O O . ARG A 1 87 ? -16.135 5.056 40.228 1.00 88.00 87 ARG A O 1
ATOM 694 N N . PHE A 1 88 ? -16.676 3.934 38.353 1.00 86.12 88 PHE A N 1
ATOM 695 C CA . PHE A 1 88 ? -16.896 5.093 37.491 1.0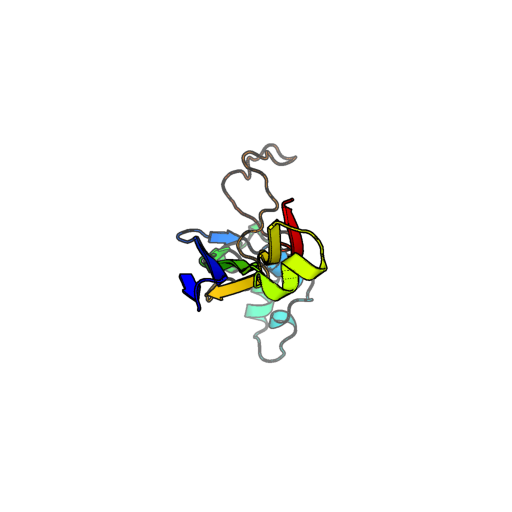0 86.12 88 PHE A CA 1
ATOM 696 C C . PHE A 1 88 ? -18.371 5.505 37.394 1.00 86.12 88 PHE A C 1
ATOM 698 O O . PHE A 1 88 ? -18.677 6.426 36.644 1.00 86.12 88 PHE A O 1
ATOM 705 N N . ARG A 1 89 ? -19.277 4.861 38.151 1.00 89.19 89 ARG A N 1
ATOM 706 C CA . ARG A 1 89 ? -20.736 5.083 38.077 1.00 89.19 89 ARG A CA 1
ATOM 707 C C . ARG A 1 89 ? -21.289 4.955 36.646 1.00 89.19 89 ARG A C 1
ATOM 709 O O . ARG A 1 89 ? -22.176 5.708 36.266 1.00 89.19 89 ARG A O 1
ATOM 716 N N . ALA A 1 90 ? -20.735 4.027 35.867 1.00 89.75 90 ALA A N 1
ATOM 717 C CA . ALA A 1 90 ? -21.165 3.731 34.504 1.00 89.75 90 ALA A CA 1
ATOM 718 C C . ALA A 1 90 ? -21.708 2.297 34.415 1.00 89.75 90 ALA A C 1
ATOM 720 O O . ALA A 1 90 ? -21.154 1.382 35.036 1.00 89.75 90 ALA A O 1
ATOM 721 N N . ASP A 1 91 ? -22.736 2.096 33.596 1.00 90.25 91 ASP A N 1
ATOM 722 C CA . ASP A 1 91 ? -23.344 0.791 33.323 1.00 90.25 91 ASP A CA 1
ATOM 723 C C . ASP A 1 91 ? -22.434 -0.079 32.458 1.00 90.25 91 ASP A C 1
ATOM 725 O O . ASP A 1 91 ? -22.252 -1.276 32.702 1.00 90.25 91 ASP A O 1
ATOM 729 N N . ARG A 1 92 ? -21.800 0.533 31.453 1.00 90.81 92 ARG A N 1
ATOM 730 C CA . ARG A 1 92 ? -20.874 -0.149 30.548 1.00 90.81 92 ARG A CA 1
ATOM 731 C C . ARG A 1 92 ? -19.770 0.793 30.104 1.00 90.81 92 ARG A C 1
ATOM 733 O O . ARG A 1 92 ? -20.030 1.925 29.721 1.00 90.81 92 ARG A O 1
ATOM 740 N N . ILE A 1 93 ? -18.539 0.288 30.098 1.00 93.62 93 ILE A N 1
ATOM 741 C CA . ILE A 1 93 ? -17.403 0.956 29.460 1.00 93.62 93 ILE A CA 1
ATOM 742 C C . ILE A 1 93 ? -16.750 -0.041 28.505 1.00 93.62 93 ILE A C 1
ATOM 744 O O . ILE A 1 93 ? -16.384 -1.147 28.917 1.00 93.62 93 ILE A O 1
ATOM 748 N N . ALA A 1 94 ? -16.609 0.335 27.239 1.00 94.38 94 ALA A N 1
ATOM 749 C CA . ALA A 1 94 ? -15.876 -0.424 26.238 1.00 94.38 94 ALA A CA 1
ATOM 750 C C . ALA A 1 94 ? -14.738 0.421 25.664 1.00 94.38 94 ALA A C 1
ATOM 752 O O . ALA A 1 94 ? -14.909 1.601 25.377 1.00 94.38 94 ALA A O 1
ATOM 753 N N . VAL A 1 95 ? -13.569 -0.191 25.508 1.00 95.56 95 VAL A N 1
ATOM 754 C CA . VAL A 1 95 ? -12.409 0.430 24.863 1.00 95.56 95 VAL A CA 1
ATOM 755 C C . VAL A 1 95 ? -12.143 -0.323 23.575 1.00 95.56 95 VAL A C 1
ATOM 757 O O . VAL A 1 95 ? -11.985 -1.544 23.603 1.00 95.56 95 VAL A O 1
ATOM 760 N N . THR A 1 96 ? -12.076 0.396 22.460 1.00 96.88 96 THR A N 1
ATOM 761 C CA . THR A 1 96 ? -11.801 -0.191 21.149 1.00 96.88 96 THR A CA 1
ATOM 762 C C . THR A 1 96 ? -10.529 0.398 20.568 1.00 96.88 96 THR A C 1
ATOM 764 O O . THR A 1 96 ? -10.376 1.611 20.468 1.00 96.88 96 THR A O 1
ATOM 767 N N . LEU A 1 97 ? -9.617 -0.473 20.155 1.00 97.38 97 LEU A N 1
ATOM 768 C CA . LEU A 1 97 ? -8.457 -0.135 19.342 1.00 97.38 97 LEU A CA 1
ATOM 769 C C . LEU A 1 97 ? -8.724 -0.627 17.927 1.00 97.38 97 LEU A C 1
ATOM 771 O O 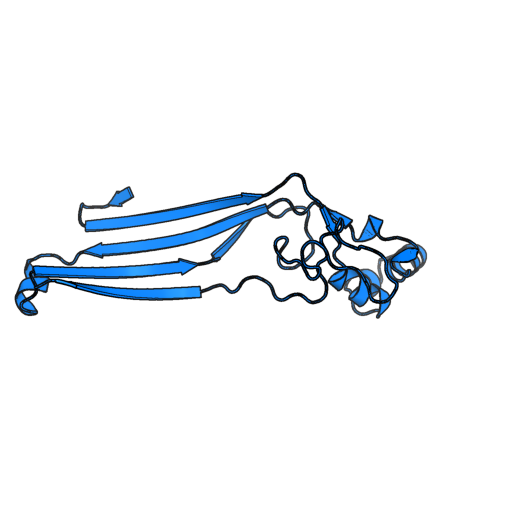. LEU A 1 97 ? -9.050 -1.797 17.738 1.00 97.38 97 LEU A O 1
ATOM 775 N N . ALA A 1 98 ? -8.590 0.245 16.936 1.00 97.12 98 ALA A N 1
ATOM 776 C CA . ALA A 1 98 ? -8.770 -0.108 15.537 1.00 97.12 98 ALA A CA 1
ATOM 777 C C . AL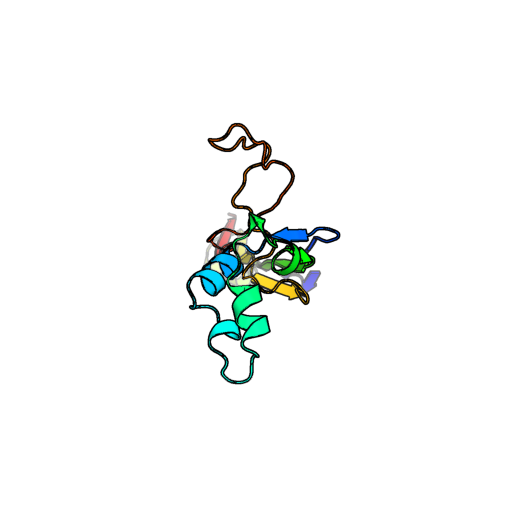A A 1 98 ? -7.582 0.353 14.692 1.00 97.12 98 ALA A C 1
ATOM 779 O O . ALA A 1 98 ? -6.961 1.385 14.951 1.00 97.12 98 ALA A O 1
ATOM 780 N N . ALA A 1 99 ? -7.258 -0.446 13.685 1.00 97.06 99 ALA A N 1
ATOM 781 C CA . ALA A 1 99 ? -6.215 -0.194 12.715 1.00 97.06 99 ALA A CA 1
ATOM 782 C C . ALA A 1 99 ? -6.790 -0.377 11.3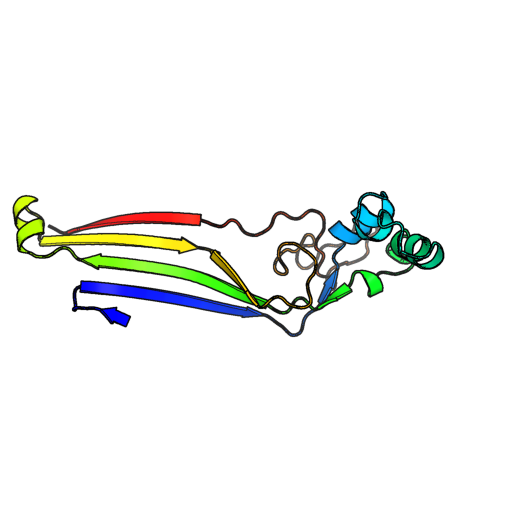08 1.00 97.06 99 ALA A C 1
ATOM 784 O O . ALA A 1 99 ? -7.363 -1.421 10.999 1.00 97.06 99 ALA A O 1
ATOM 785 N N . HIS A 1 100 ? -6.614 0.637 10.466 1.00 96.31 100 HIS A N 1
ATOM 786 C CA . HIS A 1 100 ? -7.130 0.704 9.104 1.00 96.31 100 HIS A CA 1
ATOM 787 C C . HIS A 1 100 ? -5.977 0.724 8.093 1.00 96.31 100 HIS A C 1
ATOM 789 O O . HIS A 1 100 ? -4.970 1.408 8.298 1.00 96.31 100 HIS A O 1
ATOM 795 N N . ASN A 1 101 ? -6.145 0.009 6.979 1.00 94.88 101 ASN A N 1
ATOM 796 C CA . ASN A 1 101 ? -5.165 -0.218 5.915 1.00 94.88 101 ASN A CA 1
ATOM 797 C C . ASN A 1 101 ? -3.802 -0.689 6.442 1.00 94.88 101 ASN A C 1
ATOM 799 O O . ASN A 1 101 ? -2.762 -0.166 6.048 1.00 94.88 101 ASN A O 1
ATOM 803 N N . VAL A 1 102 ? -3.801 -1.677 7.337 1.00 93.38 102 VAL A N 1
ATOM 804 C CA . VAL A 1 102 ? -2.614 -2.124 8.089 1.00 93.38 102 VAL A CA 1
ATOM 805 C C . VAL A 1 102 ? -1.469 -2.558 7.165 1.00 93.38 102 VAL A C 1
ATOM 807 O O . VAL A 1 102 ? -0.306 -2.253 7.436 1.00 93.38 102 VAL A O 1
ATOM 810 N N . GLY A 1 103 ? -1.783 -3.215 6.044 1.00 92.88 103 GLY A N 1
ATOM 811 C CA . GLY A 1 103 ? -0.791 -3.565 5.028 1.00 92.88 103 GLY A CA 1
ATO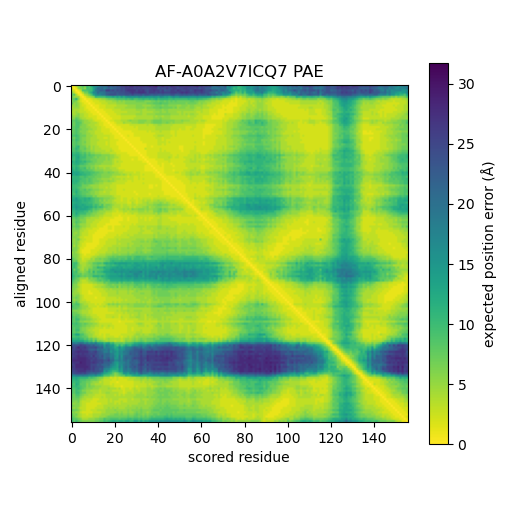M 812 C C . GLY A 1 103 ? -1.212 -4.704 4.103 1.00 92.88 103 GLY A C 1
ATOM 813 O O . GLY A 1 103 ? -2.312 -5.241 4.215 1.00 92.88 103 GLY A O 1
ATOM 814 N N . PHE A 1 104 ? -0.318 -5.065 3.182 1.00 94.62 104 PHE A N 1
ATOM 815 C CA . PHE A 1 104 ? -0.504 -6.189 2.264 1.00 94.62 104 PHE A CA 1
ATOM 816 C C . PHE A 1 104 ? -0.025 -7.487 2.908 1.00 94.62 104 PHE A C 1
ATOM 818 O O . PHE A 1 104 ? 1.114 -7.559 3.360 1.00 94.62 104 PHE A O 1
ATOM 825 N N . LEU A 1 105 ? -0.880 -8.508 2.912 1.00 94.75 105 LEU A N 1
ATOM 826 C CA . LEU A 1 105 ? -0.473 -9.885 3.206 1.00 94.75 105 LEU A CA 1
ATOM 827 C C . LEU A 1 105 ? 0.167 -10.541 1.987 1.00 94.75 105 LEU A C 1
ATOM 829 O O . LEU A 1 105 ? 1.012 -11.419 2.123 1.00 94.75 105 LEU A O 1
ATOM 833 N N . TRP A 1 106 ? -0.250 -10.122 0.793 1.00 95.19 106 TRP A N 1
ATOM 834 C CA . TRP A 1 106 ? 0.202 -10.709 -0.455 1.00 95.19 106 TRP A CA 1
ATOM 835 C C . TRP A 1 106 ? 0.152 -9.664 -1.569 1.00 95.19 106 TRP A C 1
ATOM 837 O O . TRP A 1 106 ? -0.867 -9.000 -1.742 1.00 95.19 106 TRP A O 1
ATOM 847 N N . LYS A 1 107 ? 1.275 -9.484 -2.274 1.00 94.69 107 LYS A N 1
ATOM 848 C CA . LYS A 1 107 ? 1.450 -8.559 -3.409 1.00 94.69 107 LYS A CA 1
ATOM 849 C C . LYS A 1 107 ? 2.706 -8.953 -4.216 1.00 94.69 107 LYS A C 1
ATOM 851 O O . LYS A 1 107 ? 3.706 -8.238 -4.167 1.00 94.69 107 LYS A O 1
ATOM 856 N N . PRO A 1 108 ? 2.727 -10.129 -4.870 1.00 93.69 108 PRO A N 1
ATOM 857 C CA . PRO A 1 108 ? 3.972 -10.695 -5.397 1.00 93.69 108 PRO A CA 1
ATOM 858 C C . PRO A 1 108 ? 4.429 -10.082 -6.728 1.00 93.69 108 PRO A C 1
ATOM 860 O O . PRO A 1 108 ? 5.616 -10.137 -7.028 1.00 93.69 108 PRO A O 1
ATOM 863 N N . TRP A 1 109 ? 3.519 -9.510 -7.525 1.00 92.94 109 TRP A N 1
ATOM 864 C CA . TRP A 1 109 ? 3.849 -9.032 -8.878 1.00 92.94 109 TRP A CA 1
ATOM 865 C C . TRP A 1 109 ? 3.929 -7.513 -9.017 1.00 92.94 109 TRP A C 1
ATOM 867 O O . TRP A 1 109 ? 4.531 -7.029 -9.972 1.00 92.94 109 TRP A O 1
ATOM 877 N N . TYR A 1 110 ? 3.339 -6.758 -8.088 1.00 94.00 110 TYR A N 1
ATOM 878 C CA . TYR A 1 110 ? 3.342 -5.301 -8.168 1.00 94.00 110 TYR A CA 1
ATOM 879 C C . TYR A 1 110 ? 4.570 -4.711 -7.470 1.00 94.00 110 TYR A C 1
ATOM 881 O O . TYR A 1 110 ? 4.694 -4.791 -6.244 1.00 94.00 110 TYR A O 1
ATOM 889 N N . GLY A 1 111 ? 5.455 -4.085 -8.252 1.00 90.94 111 GLY A N 1
ATOM 890 C CA . GLY A 1 111 ? 6.696 -3.474 -7.764 1.00 90.94 111 GLY A CA 1
ATOM 891 C C . GLY A 1 111 ? 6.513 -2.077 -7.163 1.00 90.94 111 GLY A C 1
ATOM 892 O O . GLY A 1 111 ? 7.377 -1.607 -6.425 1.00 90.94 111 GLY A O 1
ATOM 893 N N . GLY A 1 112 ? 5.388 -1.411 -7.444 1.00 90.81 112 GLY A N 1
ATOM 894 C CA . GLY A 1 112 ? 5.054 -0.111 -6.857 1.00 90.81 112 GLY A CA 1
ATOM 895 C C . GLY A 1 112 ? 4.617 -0.211 -5.391 1.00 90.81 112 GLY A C 1
ATOM 896 O O . GLY A 1 112 ? 4.512 -1.297 -4.815 1.00 90.81 112 GLY A O 1
ATOM 897 N N . LEU A 1 113 ? 4.339 0.932 -4.758 1.00 91.19 113 LEU A N 1
ATOM 898 C CA . LEU A 1 113 ? 4.024 0.989 -3.324 1.00 91.19 113 LEU A CA 1
ATOM 899 C C . LEU A 1 113 ? 2.671 0.342 -3.000 1.00 91.19 113 LEU A C 1
ATOM 901 O O . LEU A 1 113 ? 2.608 -0.579 -2.178 1.00 91.19 113 LEU A O 1
ATOM 905 N N . ASP A 1 114 ? 1.613 0.795 -3.669 1.00 92.50 114 ASP A N 1
ATOM 906 C CA . ASP A 1 114 ? 0.234 0.386 -3.416 1.00 92.50 114 ASP A CA 1
ATOM 907 C C . ASP A 1 114 ? -0.492 0.147 -4.760 1.00 92.50 114 ASP A C 1
ATOM 909 O O . ASP A 1 114 ? -0.661 1.092 -5.521 1.00 92.50 114 ASP A O 1
ATOM 913 N N . PRO A 1 115 ? -0.908 -1.094 -5.076 1.00 92.38 115 PRO A N 1
ATOM 914 C CA . PRO A 1 115 ? -1.596 -1.456 -6.321 1.00 92.38 115 PRO A CA 1
ATOM 915 C C . PRO A 1 115 ? -3.040 -0.934 -6.404 1.00 92.38 115 PRO A C 1
ATOM 917 O O . PRO A 1 115 ? -3.755 -1.231 -7.364 1.00 92.38 115 PRO A O 1
ATOM 920 N N . GLU A 1 116 ? -3.505 -0.206 -5.391 1.00 90.75 116 GLU A N 1
ATOM 921 C CA . GLU A 1 116 ? -4.843 0.381 -5.350 1.00 90.75 116 GLU A CA 1
ATOM 922 C C . GLU A 1 116 ? -4.900 1.835 -5.780 1.00 90.75 116 GLU A C 1
ATOM 924 O O . GLU A 1 116 ? -5.991 2.402 -5.877 1.00 90.75 116 GLU A O 1
ATOM 929 N N . VAL A 1 117 ? -3.745 2.453 -6.005 1.00 89.19 117 VAL A N 1
ATOM 930 C CA . VAL A 1 117 ? -3.707 3.839 -6.442 1.00 89.19 117 VAL A CA 1
ATOM 931 C C . VAL A 1 117 ? -4.146 3.942 -7.896 1.00 89.19 117 VAL A C 1
ATOM 933 O O . VAL A 1 117 ? -3.907 3.061 -8.721 1.00 89.19 117 VAL A O 1
ATOM 936 N N . THR A 1 118 ? -4.795 5.053 -8.211 1.00 86.38 118 THR A N 1
ATOM 937 C CA . THR A 1 118 ? -5.043 5.455 -9.587 1.00 86.38 118 THR A CA 1
ATOM 938 C C . THR A 1 118 ? -4.914 6.965 -9.662 1.00 86.38 118 THR A C 1
ATOM 940 O O . THR A 1 118 ? -5.535 7.687 -8.884 1.00 86.38 118 THR A O 1
ATOM 943 N N . PHE A 1 119 ? -4.071 7.433 -10.571 1.00 82.88 119 PHE A N 1
ATOM 944 C CA . PHE A 1 119 ? -3.925 8.845 -10.890 1.00 82.88 119 PHE A CA 1
ATOM 945 C C . PHE A 1 119 ? -5.074 9.312 -11.785 1.00 82.88 119 PHE 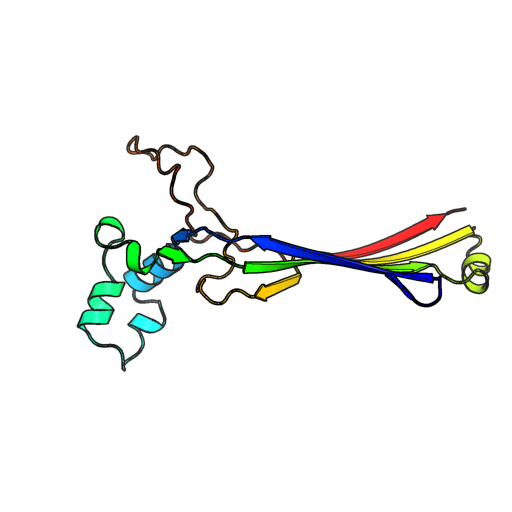A C 1
ATOM 947 O O . PHE A 1 119 ? -5.690 10.345 -11.533 1.00 82.88 119 PHE A O 1
ATOM 954 N N . ASN A 1 120 ? -5.398 8.503 -12.796 1.00 72.06 120 ASN A N 1
ATOM 955 C CA . ASN A 1 120 ? -6.502 8.772 -13.702 1.00 72.06 120 ASN A CA 1
ATOM 956 C C . ASN A 1 120 ? -7.824 8.446 -12.993 1.00 72.06 120 ASN A C 1
ATOM 958 O O . ASN A 1 120 ? -8.025 7.326 -12.508 1.00 72.06 120 ASN A O 1
ATOM 962 N N . GLY A 1 121 ? -8.726 9.423 -12.927 1.00 58.31 121 GLY A N 1
ATOM 963 C CA . GLY A 1 121 ? -10.123 9.180 -12.571 1.00 58.31 121 GLY A CA 1
ATOM 964 C C . GLY A 1 121 ? -10.838 8.386 -13.671 1.00 58.31 121 GLY A C 1
ATOM 965 O O . GLY A 1 121 ? -10.407 8.369 -14.824 1.00 58.31 121 GLY A O 1
ATOM 966 N N . ILE A 1 122 ? -11.954 7.739 -13.332 1.00 53.66 122 ILE A N 1
ATOM 967 C CA . ILE A 1 122 ? -12.817 7.091 -14.330 1.00 53.66 122 ILE A CA 1
ATOM 968 C C . ILE A 1 122 ? -13.318 8.189 -15.290 1.00 53.66 122 ILE A C 1
ATOM 970 O O . ILE A 1 122 ? -13.886 9.177 -14.829 1.00 53.66 122 ILE A O 1
ATOM 974 N N . ASN A 1 123 ? -13.109 8.021 -16.602 1.00 53.09 123 ASN A N 1
ATOM 975 C CA . ASN A 1 123 ? -13.509 8.958 -17.672 1.00 53.09 123 ASN A CA 1
ATOM 976 C C . ASN A 1 123 ? -12.740 10.294 -17.754 1.00 53.09 123 ASN A C 1
ATOM 978 O O . ASN A 1 123 ? -13.341 11.334 -18.018 1.00 53.09 123 ASN A O 1
ATOM 982 N N . GLN A 1 124 ? -11.417 10.298 -17.571 1.00 53.53 124 GLN A N 1
ATOM 983 C CA . GLN A 1 124 ? -10.617 11.481 -17.906 1.00 53.53 124 GLN A CA 1
ATOM 984 C C . GLN A 1 124 ? -10.191 11.482 -19.380 1.00 53.53 124 GLN A C 1
ATOM 986 O O . GLN A 1 124 ? -9.433 10.624 -19.838 1.00 53.53 124 GLN A O 1
ATOM 991 N N . THR A 1 125 ? -10.686 12.476 -20.116 1.00 54.62 125 THR A N 1
ATOM 992 C CA . THR A 1 125 ? -10.155 12.893 -21.415 1.00 54.62 125 THR A CA 1
ATOM 993 C C . THR A 1 125 ? -8.902 13.734 -21.170 1.00 54.62 125 THR A C 1
ATOM 995 O O . THR A 1 125 ? -8.958 14.725 -20.440 1.00 54.62 125 THR A O 1
ATOM 998 N N . GLY A 1 126 ? -7.765 13.328 -21.731 1.00 56.84 126 GLY A N 1
ATOM 999 C CA . GLY A 1 126 ? -6.526 14.095 -21.709 1.00 56.84 126 GLY A CA 1
ATOM 1000 C C . GLY A 1 126 ? -6.676 15.445 -22.408 1.00 56.84 126 GLY A C 1
ATOM 1001 O O . GLY A 1 126 ? -7.614 15.667 -23.176 1.00 56.84 126 GLY A O 1
ATOM 1002 N N . GLY A 1 127 ? -5.738 16.363 -22.155 1.00 52.72 127 GLY A N 1
ATOM 1003 C CA . GLY A 1 127 ? -5.710 17.694 -22.787 1.00 52.72 127 GLY A CA 1
ATOM 1004 C C . GLY A 1 127 ? -5.534 17.676 -24.315 1.00 52.72 127 GLY A C 1
ATOM 1005 O O . GLY A 1 127 ? -5.661 18.711 -24.959 1.00 52.72 127 GLY A O 1
ATOM 1006 N N . ASP A 1 128 ? -5.269 16.504 -24.886 1.00 59.72 128 ASP A N 1
ATOM 1007 C CA . ASP A 1 128 ? -5.197 16.175 -26.311 1.00 59.72 128 ASP A CA 1
ATOM 1008 C C . ASP A 1 128 ? -6.501 15.559 -26.866 1.00 59.72 128 ASP A C 1
ATOM 1010 O O . ASP A 1 128 ? -6.553 15.148 -28.025 1.00 59.72 128 ASP A O 1
ATOM 1014 N N . GLY A 1 129 ? -7.561 15.473 -26.055 1.00 54.75 129 GLY A N 1
ATOM 1015 C CA . GLY A 1 129 ? -8.835 14.862 -26.435 1.00 54.75 129 GLY A CA 1
ATOM 1016 C C . GLY A 1 129 ? -8.842 13.328 -26.403 1.00 54.75 129 GLY A C 1
ATOM 1017 O O . GLY A 1 129 ? -9.856 12.732 -26.764 1.00 54.75 129 GLY A O 1
ATOM 1018 N N . GLN A 1 130 ? -7.767 12.671 -25.948 1.00 54.41 130 GLN A N 1
ATOM 1019 C CA . GLN A 1 130 ? -7.703 11.210 -25.840 1.00 54.41 130 GLN A CA 1
ATOM 1020 C C . GLN A 1 130 ? -8.276 10.736 -24.499 1.00 54.41 130 GLN A C 1
ATOM 1022 O O . GLN A 1 130 ? -7.833 11.146 -23.428 1.00 54.41 130 GLN A O 1
ATOM 1027 N N . ALA A 1 131 ? -9.276 9.855 -24.525 1.00 52.69 131 ALA A N 1
ATOM 1028 C CA . ALA A 1 131 ? -9.815 9.248 -23.312 1.00 52.69 131 ALA A CA 1
ATOM 1029 C C . ALA A 1 131 ? -8.839 8.188 -22.771 1.00 52.69 131 ALA A C 1
ATOM 1031 O O . ALA A 1 131 ? -8.841 7.046 -23.225 1.00 52.69 131 ALA A O 1
ATOM 1032 N N . PHE A 1 132 ? -8.053 8.525 -21.744 1.00 56.31 132 PHE A N 1
ATOM 1033 C CA . PHE A 1 132 ? -7.202 7.566 -21.017 1.00 56.31 132 PHE A CA 1
ATOM 1034 C C . PHE A 1 132 ? -8.008 6.644 -20.076 1.00 56.31 132 PHE A C 1
ATOM 1036 O O . PHE A 1 132 ? -7.446 5.986 -19.201 1.00 56.31 132 PHE A O 1
ATOM 1043 N N . GLY A 1 133 ? -9.334 6.572 -20.248 1.00 52.53 133 GLY A N 1
ATOM 1044 C CA . GLY A 1 133 ? -10.285 5.950 -19.321 1.00 52.53 133 GLY A CA 1
ATOM 1045 C C . GLY A 1 133 ? -10.144 4.437 -19.115 1.00 52.53 133 GLY A C 1
ATOM 1046 O O . GLY A 1 133 ? -10.824 3.893 -18.250 1.00 52.53 133 GLY A O 1
ATOM 1047 N N . TRP A 1 134 ? -9.268 3.764 -19.866 1.00 54.94 134 TRP A N 1
ATOM 1048 C CA . TRP A 1 134 ? -9.063 2.311 -19.794 1.00 54.94 134 TRP A CA 1
ATOM 1049 C C . TRP A 1 134 ? -7.794 1.894 -19.044 1.00 54.94 134 TRP A C 1
ATOM 1051 O O . TRP A 1 134 ? -7.644 0.717 -18.718 1.00 54.94 134 TRP A O 1
ATOM 1061 N N . VAL A 1 135 ? -6.889 2.834 -18.746 1.00 68.25 135 VAL A N 1
ATOM 1062 C CA . VAL A 1 135 ? -5.602 2.537 -18.102 1.00 68.25 135 VAL A CA 1
ATOM 1063 C C . VAL A 1 135 ? -5.617 3.053 -16.670 1.00 68.25 135 VAL A C 1
ATOM 1065 O O . VAL A 1 135 ? -5.659 4.261 -16.423 1.00 68.25 135 VAL A O 1
ATOM 1068 N N . ARG A 1 136 ? -5.558 2.122 -15.711 1.00 81.50 136 ARG A N 1
ATOM 1069 C CA . ARG A 1 136 ? -5.221 2.471 -14.330 1.00 81.50 136 ARG A CA 1
ATOM 1070 C C . ARG A 1 136 ? -3.727 2.759 -14.264 1.00 81.50 136 ARG A C 1
ATOM 1072 O O . ARG A 1 136 ? -2.920 1.942 -14.712 1.00 81.50 136 ARG A O 1
ATOM 1079 N N . THR A 1 137 ? -3.376 3.892 -13.668 1.00 87.56 137 THR A N 1
ATOM 1080 C CA . THR A 1 137 ? -1.999 4.392 -13.664 1.00 87.56 137 THR A CA 1
ATOM 1081 C C . THR A 1 137 ? -1.587 4.799 -12.261 1.00 87.56 137 THR A C 1
ATOM 1083 O O . THR A 1 137 ? -2.275 5.590 -11.624 1.00 87.56 137 THR A O 1
ATOM 1086 N N . ASP A 1 138 ? -0.445 4.304 -11.799 1.00 90.31 138 ASP A N 1
ATOM 1087 C CA . ASP A 1 138 ? 0.276 4.840 -10.645 1.00 90.31 138 ASP A CA 1
ATOM 1088 C C . ASP A 1 138 ? 1.227 5.929 -11.148 1.00 90.31 138 ASP A C 1
ATOM 1090 O O . ASP A 1 138 ? 2.254 5.635 -11.765 1.00 90.31 138 ASP A O 1
ATOM 1094 N N . PHE A 1 139 ? 0.862 7.191 -10.912 1.00 90.44 139 PHE A N 1
ATOM 1095 C CA . PHE A 1 139 ? 1.673 8.350 -11.274 1.00 90.44 139 PHE A CA 1
ATOM 1096 C C . PHE A 1 139 ? 1.882 9.240 -10.051 1.00 90.44 139 PHE A C 1
ATOM 1098 O O . PHE A 1 139 ? 1.042 10.072 -9.708 1.00 90.44 139 PHE A O 1
ATOM 1105 N N . TYR A 1 140 ? 2.987 8.994 -9.350 1.00 90.19 140 TYR A N 1
ATOM 1106 C CA . TYR A 1 140 ? 3.381 9.631 -8.091 1.00 90.19 140 TYR A CA 1
ATOM 1107 C C . TYR A 1 140 ? 2.247 9.707 -7.064 1.00 90.19 140 TYR A C 1
ATOM 1109 O O . TYR A 1 140 ? 2.166 10.641 -6.266 1.00 90.19 140 TYR A O 1
ATOM 1117 N N . THR A 1 141 ? 1.342 8.730 -7.100 1.00 87.69 141 THR A N 1
ATOM 1118 C CA . THR A 1 141 ? 0.126 8.768 -6.297 1.00 87.69 141 THR A CA 1
ATOM 1119 C C . THR A 1 141 ? 0.448 8.251 -4.897 1.00 87.69 141 THR A C 1
ATOM 1121 O O . THR A 1 141 ? 1.061 7.187 -4.765 1.00 87.69 141 THR A O 1
ATOM 1124 N N . PRO A 1 142 ? 0.089 8.983 -3.827 1.00 89.12 142 PRO A N 1
ATOM 1125 C CA . PRO A 1 142 ? 0.370 8.526 -2.479 1.00 89.12 142 PRO A CA 1
ATOM 1126 C C . PRO A 1 142 ? -0.408 7.233 -2.186 1.00 89.12 142 PRO A C 1
ATOM 1128 O O . PRO A 1 142 ? -1.573 7.113 -2.573 1.00 89.12 142 PRO A O 1
ATOM 1131 N N . PRO A 1 143 ? 0.210 6.269 -1.484 1.00 91.00 143 PRO A N 1
ATOM 1132 C CA . PRO A 1 143 ? -0.473 5.050 -1.078 1.00 91.00 143 PRO A CA 1
ATOM 1133 C C . PRO A 1 143 ? -1.563 5.356 -0.046 1.00 91.00 143 PRO A C 1
ATOM 1135 O O . PRO A 1 143 ? -1.578 6.417 0.587 1.00 91.00 143 PRO A O 1
ATOM 1138 N N . MET A 1 144 ? -2.449 4.392 0.196 1.00 89.94 144 MET A N 1
ATOM 1139 C CA . MET A 1 144 ? -3.437 4.533 1.261 1.00 89.94 144 MET A CA 1
ATOM 1140 C C . MET A 1 144 ? -2.760 4.647 2.633 1.00 89.94 144 MET A C 1
ATOM 1142 O O . MET A 1 144 ? -1.896 3.841 2.989 1.00 89.94 144 MET A O 1
ATOM 1146 N N . LEU A 1 145 ? -3.193 5.627 3.429 1.00 92.19 145 LEU A N 1
ATOM 1147 C CA . LEU A 1 145 ? -2.660 5.849 4.770 1.00 92.19 145 LEU A CA 1
ATOM 1148 C C . LEU A 1 145 ? -3.030 4.704 5.717 1.00 92.19 145 LEU A C 1
ATOM 1150 O O . LEU A 1 145 ? -4.192 4.294 5.796 1.00 92.19 145 LEU A O 1
ATOM 1154 N N . ARG A 1 146 ? -2.040 4.263 6.497 1.00 94.69 146 ARG A N 1
ATOM 1155 C CA . ARG A 1 146 ? -2.249 3.392 7.656 1.00 94.69 146 ARG A CA 1
ATOM 1156 C C . ARG A 1 146 ? -2.713 4.250 8.825 1.00 94.69 146 ARG A C 1
ATOM 1158 O O . ARG A 1 146 ? -2.040 5.221 9.167 1.00 94.69 146 ARG A O 1
ATOM 1165 N N . ARG A 1 147 ? -3.852 3.923 9.431 1.00 96.19 147 ARG A N 1
ATOM 1166 C CA . ARG A 1 147 ? -4.441 4.717 10.519 1.00 96.19 147 ARG A CA 1
ATOM 1167 C C . ARG A 1 147 ? -4.680 3.846 11.738 1.00 96.19 147 ARG A C 1
ATOM 1169 O O . ARG A 1 147 ? -5.240 2.768 11.606 1.00 96.19 147 ARG A O 1
ATOM 1176 N N . PHE A 1 148 ? -4.318 4.352 12.908 1.00 96.62 148 PHE A N 1
ATOM 1177 C CA . PHE A 1 148 ? -4.630 3.740 14.195 1.00 96.62 148 PHE A CA 1
ATOM 1178 C C . PHE A 1 148 ? -5.558 4.673 14.963 1.00 96.62 148 PHE A C 1
ATOM 1180 O O . PHE A 1 148 ? -5.330 5.881 15.000 1.00 96.62 148 PHE A O 1
ATOM 1187 N N . THR A 1 149 ? -6.614 4.123 15.544 1.00 97.62 149 THR A N 1
ATOM 1188 C CA . THR A 1 149 ? -7.625 4.871 16.291 1.00 97.62 149 THR A CA 1
ATOM 1189 C C . THR A 1 149 ? -7.952 4.156 17.589 1.00 97.62 149 THR A C 1
ATOM 1191 O O . THR A 1 149 ? -7.959 2.927 17.647 1.00 97.62 149 THR A O 1
ATOM 1194 N N . MET A 1 150 ? -8.275 4.935 18.613 1.00 97.38 150 MET A N 1
ATOM 1195 C CA . MET A 1 150 ? -8.799 4.444 19.878 1.00 97.38 150 MET A CA 1
ATOM 1196 C C . MET A 1 150 ? -10.139 5.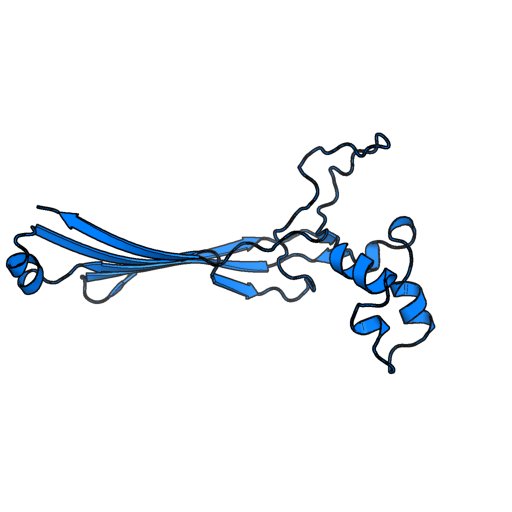125 20.145 1.00 97.38 150 MET A C 1
ATOM 1198 O O . MET A 1 150 ? -10.233 6.345 20.016 1.00 97.38 150 MET A O 1
ATOM 1202 N N . SER A 1 151 ? -11.154 4.353 20.523 1.00 96.44 151 SER A N 1
ATOM 1203 C CA . SER A 1 151 ? -12.430 4.864 21.024 1.00 96.44 151 SER A CA 1
ATOM 1204 C C . SER A 1 151 ? -12.701 4.337 22.427 1.00 96.44 151 SER A C 1
ATOM 1206 O O . SER A 1 151 ? -12.252 3.251 22.806 1.00 96.44 151 SER A O 1
ATOM 1208 N N . VAL A 1 152 ? -13.429 5.135 23.201 1.00 95.94 152 VAL A N 1
ATOM 1209 C CA . VAL A 1 152 ? -13.958 4.744 24.504 1.00 95.94 152 VAL A CA 1
ATOM 1210 C C . VAL A 1 152 ? -15.446 5.042 24.489 1.00 95.94 152 VAL A C 1
ATOM 1212 O O . VAL A 1 152 ? -15.850 6.189 24.315 1.00 95.94 152 VAL A O 1
ATOM 1215 N N . ASP A 1 153 ? -16.240 4.001 24.672 1.00 94.38 153 ASP A N 1
ATOM 1216 C CA . ASP A 1 153 ? -17.693 4.044 24.664 1.00 94.38 153 ASP A CA 1
ATOM 1217 C C . ASP A 1 153 ? -18.188 3.846 26.099 1.00 94.38 153 ASP A C 1
ATOM 1219 O O . ASP A 1 153 ? -17.845 2.854 26.750 1.00 94.38 153 ASP A O 1
ATOM 1223 N N . VAL A 1 154 ? -18.970 4.800 26.608 1.00 94.00 154 VAL A N 1
ATOM 1224 C CA . VAL A 1 154 ? -19.492 4.807 27.983 1.00 94.00 154 VAL A CA 1
ATOM 1225 C C . VAL A 1 154 ? -21.017 4.868 27.945 1.00 94.00 154 VAL A C 1
ATOM 1227 O O . VAL A 1 154 ? -21.589 5.676 27.217 1.00 94.00 154 VAL A O 1
ATOM 1230 N N . SER A 1 155 ? -21.675 4.020 28.730 1.00 92.56 155 SER A N 1
ATOM 1231 C CA . SER A 1 155 ? -23.130 3.995 28.926 1.00 92.56 155 SER A CA 1
ATOM 1232 C C . SER A 1 155 ? -23.458 4.154 30.412 1.00 92.56 155 SER A C 1
ATOM 1234 O O . SER A 1 155 ? -22.698 3.657 31.248 1.00 92.56 155 SER A O 1
ATOM 1236 N N . PHE A 1 156 ? -24.565 4.834 30.722 1.00 89.00 156 PHE A N 1
ATOM 1237 C CA . PHE A 1 156 ? -25.042 5.176 32.069 1.00 89.00 156 PHE A CA 1
ATOM 1238 C C . PHE A 1 156 ? -26.493 4.752 32.266 1.00 89.00 156 PHE A C 1
ATOM 1240 O O . PHE A 1 156 ? -27.199 4.666 31.231 1.00 89.00 156 PHE A O 1
#

Sequence (156 aa):
FTILGRLQLYTLLDYKGGYYLLNQTDQRRCAAGTCAEVNDPSVSAARKAMLQQKIEVNDALYTQRADFIKVRDVSLSYTLPPAWTSRFRADRIAVTLAAHNVGFLWKPWYGGLDPEVTFNGINQTGGDGQAFGWVRTDFYTPPMLRRFTMSVDVSF

Radius of gyration: 23.42 Å; Cα contacts (8 Å, |Δi|>4): 303; chains: 1; bounding box: 51×32×68 Å

Foldseek 3Di:
DDDPNFKDKDWDKDKDFPAKAQAVVQLVCLLVCNHPQLVDPVHDPVVSVVSNDDCVVPRPVRTKGLTFMWTAKIKMKGKDDPVVCVVVVFPTKMKMKMKGRQDTPDGPIHPDDHSPDFPDDQFDQPPVRRGPNPHGYDDVTDHDDIDIDMDMDTHD

Secondary structure (DSSP, 8-state):
-EETTTEEEEEEEEEE-S-EEEEHHHHHHHHTT-SHHHH-TTS-HHHHHHHTS-TTT--TTTEEE--EEEEEEEEEEEEPPHHHHGGGT-SEEEEEEEEEEEEEEE-SS--SS-TT--SSPTT-B-TTS-B-TT--EESSPPPPPPEEEEEEEEE-

Nearest PDB structures (foldseek):
  8a9y-assembly1_I  TM=6.824E-01  e=2.126E-04  Bacteroides thetaiotaomicron VPI-5482
  5fq6-assembly2_I  TM=7.189E-01  e=2.592E-03  Bacteroides thetaiotaomicron
  6z8i-assembly1_B  TM=5.890E-01  e=4.611E-04  Bacteroides thetaiotaomicron VPI-5482
  6zm1-assembly1_B  TM=6.142E-01  e=4.894E-04  Bacteroides thetaiotaomicron VPI-5482
  8ypt-assembly1_D  TM=6.121E-01  e=8.876E-04  Bacteroides fragilis